Protein AF-V9XMY0-F1 (afdb_monomer_lite)

Structure (mmCIF, N/CA/C/O backbone):
data_AF-V9XMY0-F1
#
_entry.id   AF-V9XMY0-F1
#
loop_
_atom_site.group_PDB
_atom_site.id
_atom_site.type_symbol
_atom_site.label_atom_id
_atom_site.label_alt_id
_atom_site.label_comp_id
_atom_site.label_asym_id
_atom_site.label_entity_id
_atom_site.label_seq_id
_atom_site.pdbx_PDB_ins_code
_atom_site.Cartn_x
_atom_site.Cartn_y
_atom_site.Cartn_z
_atom_site.occupancy
_atom_site.B_iso_or_equiv
_atom_site.auth_seq_id
_atom_site.auth_comp_id
_atom_site.auth_asym_id
_atom_site.auth_atom_id
_atom_site.pdbx_PDB_model_num
ATOM 1 N N . MET A 1 1 ? -8.001 -12.428 5.949 1.00 68.56 1 MET A N 1
ATOM 2 C CA . MET A 1 1 ? -8.770 -11.221 6.331 1.00 68.56 1 MET A CA 1
ATOM 3 C C . MET A 1 1 ? -8.115 -10.634 7.575 1.00 68.56 1 MET A C 1
ATOM 5 O O . MET A 1 1 ? -7.841 -11.401 8.486 1.00 68.56 1 MET A O 1
ATOM 9 N N . THR A 1 2 ? -7.742 -9.350 7.588 1.00 92.38 2 THR A N 1
ATOM 10 C CA . THR A 1 2 ? -7.030 -8.728 8.727 1.00 92.38 2 THR A CA 1
ATOM 11 C C . THR A 1 2 ? -8.014 -8.200 9.776 1.00 92.38 2 THR A C 1
ATOM 13 O O . THR A 1 2 ? -9.132 -7.827 9.424 1.00 92.38 2 THR A O 1
ATOM 16 N N . ALA A 1 3 ? -7.601 -8.121 11.048 1.00 93.62 3 ALA A N 1
ATOM 17 C CA . ALA A 1 3 ? -8.439 -7.611 12.142 1.00 93.62 3 ALA A CA 1
ATOM 18 C C . ALA A 1 3 ? -8.976 -6.196 11.855 1.00 93.62 3 ALA A C 1
ATOM 20 O O . ALA A 1 3 ? -10.166 -5.935 11.998 1.00 93.62 3 ALA A O 1
ATOM 21 N N . SER A 1 4 ? -8.132 -5.294 11.347 1.00 94.06 4 SER A N 1
ATOM 22 C CA . SER A 1 4 ? -8.552 -3.932 10.989 1.00 94.06 4 SER A CA 1
ATOM 23 C C . SER A 1 4 ? -9.559 -3.900 9.833 1.00 94.06 4 SER A C 1
ATOM 25 O O . SER A 1 4 ? -10.475 -3.080 9.860 1.00 94.06 4 SER A O 1
ATOM 27 N N . LYS A 1 5 ? -9.442 -4.819 8.858 1.00 94.00 5 LYS A N 1
ATOM 28 C CA . LYS A 1 5 ? -10.431 -4.966 7.780 1.00 94.00 5 LYS A CA 1
ATOM 29 C C . LYS A 1 5 ? -11.765 -5.485 8.315 1.00 94.00 5 LYS A C 1
ATOM 31 O O . LYS A 1 5 ? -12.794 -4.927 7.966 1.00 94.00 5 LYS A O 1
ATOM 36 N N . PHE A 1 6 ? -11.752 -6.471 9.213 1.00 95.75 6 PHE A N 1
ATOM 37 C CA . PHE A 1 6 ? -12.971 -6.935 9.879 1.00 95.75 6 PHE A CA 1
ATOM 38 C C . PHE A 1 6 ? -13.694 -5.794 10.606 1.00 95.75 6 PHE A C 1
ATOM 40 O O . PHE A 1 6 ? -14.895 -5.621 10.419 1.00 95.75 6 PHE A O 1
ATOM 47 N N . VAL A 1 7 ? -12.964 -4.981 11.379 1.00 96.06 7 VAL A N 1
ATOM 48 C CA . VAL A 1 7 ? -13.546 -3.817 12.068 1.00 96.06 7 VAL A CA 1
ATOM 49 C C . VAL A 1 7 ? -14.125 -2.819 11.063 1.00 96.06 7 VAL A C 1
ATOM 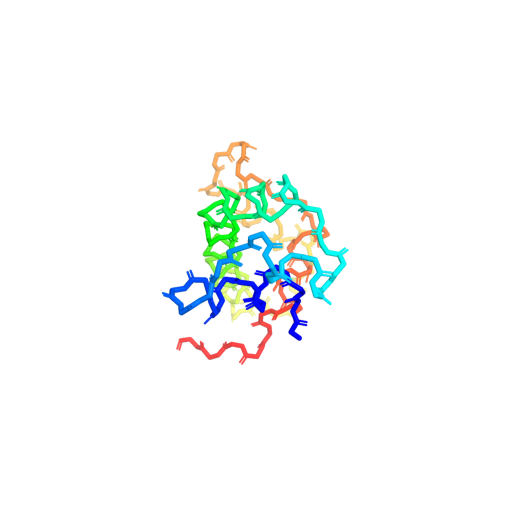51 O O . VAL A 1 7 ? -15.215 -2.308 11.288 1.00 96.06 7 VAL A O 1
ATOM 54 N N . ALA A 1 8 ? -13.432 -2.542 9.954 1.00 95.00 8 ALA A N 1
ATOM 55 C CA . ALA A 1 8 ? -13.927 -1.632 8.921 1.00 95.00 8 ALA A CA 1
ATOM 56 C C . ALA A 1 8 ? -15.225 -2.134 8.272 1.00 95.00 8 ALA A C 1
ATOM 58 O O . ALA A 1 8 ? -16.185 -1.369 8.202 1.00 95.00 8 ALA A O 1
ATOM 59 N N . ASP A 1 9 ? -15.257 -3.414 7.895 1.00 96.12 9 ASP A N 1
ATOM 60 C CA . ASP A 1 9 ? -16.381 -4.064 7.211 1.00 96.12 9 ASP A CA 1
ATOM 61 C C . ASP A 1 9 ? -17.665 -4.111 8.071 1.00 96.12 9 ASP A C 1
ATOM 63 O O . ASP A 1 9 ? -18.743 -4.296 7.524 1.00 96.12 9 ASP A O 1
ATOM 67 N N . HIS A 1 10 ? -17.563 -3.934 9.396 1.00 95.69 10 HIS A N 1
ATOM 68 C CA . HIS A 1 10 ? -18.693 -4.006 10.340 1.00 95.69 10 HIS A CA 1
ATOM 69 C C . HIS A 1 10 ? -18.922 -2.704 11.135 1.00 95.69 10 HIS A C 1
ATOM 71 O O . HIS A 1 10 ? -19.762 -2.662 12.041 1.00 95.69 10 HIS A O 1
ATOM 77 N N . SER A 1 11 ? -18.147 -1.648 10.853 1.00 93.75 11 SER A N 1
ATOM 78 C CA . SER A 1 11 ? -18.163 -0.391 11.627 1.00 93.75 11 SER A CA 1
ATOM 79 C C . SER A 1 11 ? -19.399 0.484 11.399 1.00 93.75 11 SER A C 1
ATOM 81 O O . SER A 1 11 ? -19.626 1.423 12.160 1.00 93.75 11 SER A O 1
ATOM 83 N N . ASP A 1 12 ? -20.184 0.184 10.368 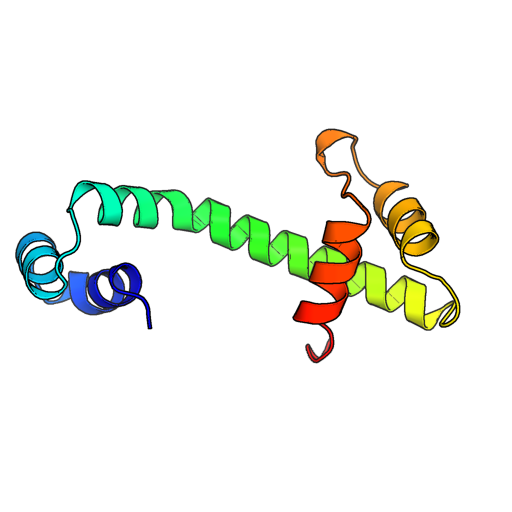1.00 94.75 12 ASP A N 1
ATOM 84 C CA . ASP A 1 12 ? -21.473 0.806 10.056 1.00 94.75 12 ASP A CA 1
ATOM 85 C C . ASP A 1 12 ? -22.609 0.275 10.946 1.00 94.75 12 ASP A C 1
ATOM 87 O O . ASP A 1 12 ? -23.522 1.014 11.309 1.00 94.75 12 ASP A O 1
ATOM 91 N N . THR A 1 13 ? -22.517 -0.996 11.335 1.00 96.69 13 THR A N 1
ATOM 92 C CA . THR A 1 13 ? -23.548 -1.726 12.076 1.00 96.69 13 THR A CA 1
ATOM 93 C C . THR A 1 13 ? -23.239 -1.794 13.574 1.00 96.69 13 THR A C 1
ATOM 95 O O . THR A 1 13 ? -24.151 -1.773 14.403 1.00 96.69 13 THR A O 1
ATOM 98 N N . TYR A 1 14 ? -21.956 -1.857 13.955 1.00 94.88 14 TYR A N 1
ATOM 99 C CA . TYR A 1 14 ? -21.530 -2.026 15.347 1.00 94.88 14 TYR A CA 1
ATOM 100 C C . TYR A 1 14 ? -20.519 -0.969 15.801 1.00 94.88 14 TYR A C 1
ATOM 102 O O . TYR A 1 14 ? -19.718 -0.443 15.032 1.00 94.88 14 TYR A O 1
ATOM 110 N N . GLN A 1 15 ? -20.503 -0.697 17.111 1.00 96.19 15 GLN A N 1
ATOM 111 C CA . GLN A 1 15 ? -19.550 0.242 17.702 1.00 96.19 15 GLN A CA 1
ATOM 112 C C . GLN A 1 15 ? -18.107 -0.261 17.549 1.00 96.19 15 GLN A C 1
ATOM 114 O O . GLN A 1 15 ? -17.754 -1.327 18.056 1.00 96.19 15 GLN A O 1
ATOM 119 N N . VAL A 1 16 ? -17.246 0.569 16.950 1.00 96.06 16 VAL A N 1
ATOM 120 C CA . VAL A 1 16 ? -15.816 0.283 16.721 1.00 96.06 16 VAL A CA 1
ATOM 121 C C . VAL A 1 16 ? -15.096 -0.168 17.992 1.00 96.06 16 VAL A C 1
ATOM 123 O O . VAL A 1 16 ? -14.289 -1.086 17.935 1.00 96.06 16 VAL A O 1
ATOM 126 N N . LYS A 1 17 ? -15.406 0.426 19.153 1.00 96.44 17 LYS A N 1
ATOM 127 C CA . LYS A 1 17 ? -14.804 0.029 20.437 1.00 96.44 17 LYS A CA 1
ATOM 128 C C . LYS A 1 17 ? -15.041 -1.455 20.741 1.00 96.44 17 LYS A C 1
ATOM 130 O O . LYS A 1 17 ? -14.088 -2.160 21.042 1.00 96.44 17 LYS A O 1
ATOM 135 N N . ARG A 1 18 ? -16.288 -1.915 20.604 1.00 96.81 18 ARG A N 1
ATOM 136 C CA . ARG A 1 18 ? -16.665 -3.310 20.855 1.00 96.81 18 ARG A CA 1
ATOM 137 C C . ARG A 1 18 ? -16.028 -4.248 19.833 1.00 96.81 18 ARG A C 1
ATOM 139 O O . ARG A 1 18 ? -15.552 -5.311 20.202 1.00 96.81 18 ARG A O 1
ATOM 146 N N . LEU A 1 19 ? -15.995 -3.849 18.560 1.00 96.56 19 LEU A N 1
ATOM 147 C CA . LEU A 1 19 ? -15.336 -4.635 17.515 1.00 96.56 19 LEU A CA 1
ATOM 148 C C . LEU A 1 19 ? -13.836 -4.792 17.797 1.00 96.56 19 LEU A C 1
ATOM 150 O O . LEU A 1 19 ? -13.340 -5.910 17.770 1.00 96.56 19 LEU A O 1
ATOM 154 N N . CYS A 1 20 ? -13.142 -3.698 18.124 1.00 96.62 20 CYS A N 1
ATOM 155 C CA . CYS A 1 20 ? -11.735 -3.694 18.528 1.00 96.62 20 CYS A CA 1
ATOM 156 C C . CYS A 1 20 ? -11.464 -4.627 19.717 1.00 96.62 20 CYS A C 1
ATOM 158 O O . CYS A 1 20 ? -10.509 -5.392 19.668 1.00 96.62 20 CYS A O 1
ATOM 160 N N . GLU A 1 21 ? -12.313 -4.603 20.748 1.00 96.50 21 GLU A N 1
ATOM 161 C CA . GLU A 1 21 ? -12.199 -5.501 21.907 1.00 96.50 21 GLU A CA 1
ATOM 162 C C . GLU A 1 21 ? -12.354 -6.979 21.510 1.00 96.50 21 GLU A C 1
ATOM 164 O O . GLU A 1 21 ? -11.586 -7.813 21.978 1.00 96.50 21 GLU A O 1
ATOM 169 N N . ILE A 1 22 ? -13.291 -7.303 20.611 1.00 96.38 22 ILE A N 1
ATOM 170 C CA . ILE A 1 22 ? -13.533 -8.680 20.143 1.00 96.38 22 ILE A CA 1
ATOM 171 C C . ILE A 1 22 ? -12.344 -9.238 19.355 1.00 96.38 22 ILE A C 1
ATOM 173 O O . ILE A 1 22 ? -12.036 -10.419 19.475 1.00 96.38 22 ILE A O 1
ATOM 177 N N . VAL A 1 23 ? -11.695 -8.413 18.529 1.00 95.81 23 VAL A N 1
ATOM 178 C CA . VAL A 1 23 ? -10.553 -8.847 17.702 1.00 95.81 23 VAL A CA 1
ATOM 179 C C . VAL A 1 23 ? -9.193 -8.553 18.336 1.00 95.81 23 VAL A C 1
ATOM 181 O O . VAL A 1 23 ? -8.183 -8.610 17.638 1.00 95.81 23 VAL A O 1
ATOM 184 N N . GLU A 1 24 ? -9.172 -8.193 19.623 1.00 96.19 24 GLU A N 1
ATOM 185 C CA . GLU A 1 24 ? -7.961 -7.839 20.379 1.00 96.19 24 GLU A CA 1
ATOM 186 C C . GLU A 1 24 ? -7.102 -6.764 19.681 1.00 96.19 24 GLU A C 1
ATOM 188 O O . GLU A 1 24 ? -5.872 -6.767 19.725 1.00 96.19 24 GLU A O 1
ATOM 193 N N . LEU A 1 25 ? -7.763 -5.812 19.016 1.00 95.75 25 LEU A N 1
ATOM 194 C CA . LEU A 1 25 ? -7.128 -4.707 18.310 1.00 95.75 25 LEU A CA 1
ATOM 195 C C . LEU A 1 25 ? -7.208 -3.433 19.145 1.00 95.75 25 LEU A C 1
ATOM 197 O O . LEU A 1 25 ? -8.277 -2.988 19.562 1.00 95.75 25 LEU A O 1
ATOM 201 N N . GLU A 1 26 ? -6.073 -2.774 19.317 1.00 96.31 26 GLU A N 1
ATOM 202 C CA . GLU A 1 26 ? -6.014 -1.491 20.000 1.00 96.31 26 GLU A CA 1
ATOM 203 C C . GLU A 1 26 ? -6.676 -0.389 19.138 1.00 96.31 26 GLU A C 1
ATOM 205 O O . GLU A 1 26 ? -6.525 -0.332 17.913 1.00 96.31 26 GLU A O 1
ATOM 210 N N . ARG A 1 27 ? -7.487 0.479 19.762 1.00 95.75 27 ARG A N 1
ATOM 211 C CA . ARG A 1 27 ? -8.328 1.445 19.024 1.00 95.75 27 ARG A CA 1
ATOM 212 C C . ARG A 1 27 ? -7.498 2.439 18.217 1.00 95.75 27 ARG A C 1
ATOM 214 O O . ARG A 1 27 ? -7.910 2.796 17.112 1.00 95.75 27 ARG A O 1
ATOM 221 N N . SER A 1 28 ? -6.358 2.891 18.745 1.00 96.06 28 SER A N 1
ATOM 222 C CA . SER A 1 28 ? -5.485 3.807 18.007 1.00 96.06 28 SER A CA 1
ATOM 223 C C . SER A 1 28 ? -4.908 3.129 16.764 1.00 96.06 28 SER A C 1
ATOM 225 O O . SER A 1 28 ? -4.896 3.734 15.694 1.00 96.06 28 SER A O 1
ATOM 227 N N . SER A 1 29 ? -4.583 1.837 16.854 1.00 95.31 29 SER A N 1
ATOM 228 C CA . SER A 1 29 ? -4.129 1.025 15.723 1.00 95.31 29 SER A CA 1
ATOM 229 C C . SER A 1 29 ? -5.182 0.923 14.613 1.00 95.31 29 SER A C 1
ATOM 231 O O . SER A 1 29 ? -4.836 1.038 13.437 1.00 95.31 29 SER A O 1
ATOM 233 N N . TYR A 1 30 ? -6.473 0.781 14.948 1.00 95.81 30 TYR A N 1
ATOM 234 C CA . TYR A 1 30 ? -7.547 0.819 13.943 1.00 95.81 30 TYR A CA 1
ATOM 235 C C . TYR A 1 30 ? -7.600 2.162 13.213 1.00 95.81 30 TYR A C 1
ATOM 237 O O . TYR A 1 30 ? -7.636 2.189 11.984 1.00 95.81 30 TYR A O 1
ATOM 245 N N . TYR A 1 31 ? -7.590 3.279 13.942 1.00 96.00 31 TYR A N 1
ATOM 246 C CA . TYR A 1 31 ? -7.680 4.595 13.310 1.00 96.00 31 TYR A CA 1
ATOM 247 C C . TYR A 1 31 ? -6.407 4.974 12.548 1.00 96.00 31 TYR A C 1
ATOM 249 O O . TYR A 1 31 ? -6.519 5.581 11.488 1.00 96.00 31 TYR A O 1
ATOM 257 N N . ALA A 1 32 ? -5.224 4.566 13.015 1.00 96.19 32 ALA A N 1
ATOM 258 C CA . ALA A 1 32 ? -3.966 4.716 12.283 1.00 96.19 32 ALA A CA 1
ATOM 259 C C . ALA A 1 32 ? -3.953 3.871 11.003 1.00 96.19 32 ALA A C 1
ATOM 261 O O . ALA A 1 32 ? -3.510 4.320 9.945 1.00 96.19 32 ALA A O 1
ATOM 262 N N . TRP A 1 33 ? -4.490 2.649 11.067 1.00 95.69 33 TRP A N 1
ATOM 263 C CA . TRP A 1 33 ? -4.721 1.854 9.873 1.00 95.69 33 TRP A CA 1
ATOM 264 C C . TRP A 1 33 ? -5.697 2.586 8.947 1.00 95.69 33 TRP A C 1
ATOM 266 O O . TRP A 1 33 ? -5.345 2.822 7.797 1.00 95.69 33 TRP A O 1
ATOM 276 N N . LYS A 1 34 ? -6.863 3.022 9.431 1.00 94.88 34 LYS A N 1
ATOM 277 C CA . LYS A 1 34 ? -7.895 3.686 8.621 1.00 94.88 34 LYS A CA 1
ATOM 278 C C . LYS A 1 34 ? -7.397 4.979 7.969 1.00 94.88 34 LYS A C 1
ATOM 280 O O . LYS A 1 34 ? -7.683 5.208 6.802 1.00 94.88 34 LYS A O 1
ATOM 285 N N . SER A 1 35 ? -6.624 5.803 8.675 1.00 96.12 35 SER A N 1
ATOM 286 C CA . SER A 1 35 ? -6.065 7.045 8.123 1.00 96.12 35 SER A CA 1
ATOM 287 C C . SER A 1 35 ? -4.996 6.797 7.055 1.00 96.12 35 SER A C 1
ATOM 289 O O . SER A 1 35 ? -4.817 7.623 6.163 1.00 96.12 35 SER A O 1
ATOM 291 N N . ALA A 1 36 ? -4.315 5.649 7.102 1.00 94.62 36 ALA A N 1
ATOM 292 C CA . ALA A 1 36 ? -3.322 5.247 6.113 1.00 94.62 36 ALA A CA 1
ATOM 293 C C . ALA A 1 36 ? -3.914 4.544 4.872 1.00 94.62 36 ALA A C 1
ATOM 295 O O . ALA A 1 36 ? -3.164 4.267 3.935 1.00 94.62 36 ALA A O 1
ATOM 296 N N . GLU A 1 37 ? -5.225 4.265 4.827 1.00 92.31 37 GLU A N 1
ATOM 297 C CA . GLU A 1 37 ? -5.914 3.718 3.641 1.00 92.31 37 GLU A CA 1
ATOM 298 C C . GLU A 1 37 ? -5.613 4.482 2.341 1.00 92.31 37 GLU A C 1
ATOM 300 O O . GLU A 1 37 ? -5.136 3.843 1.400 1.00 92.31 37 GLU A O 1
ATOM 305 N N . PRO A 1 38 ? -5.786 5.819 2.253 1.00 93.75 38 PRO A N 1
ATOM 306 C CA . PRO A 1 38 ? -5.508 6.548 1.013 1.00 93.75 38 PRO A CA 1
ATOM 307 C C . PRO A 1 38 ? -4.053 6.392 0.556 1.00 93.75 38 PRO A C 1
ATOM 309 O O . PRO A 1 38 ? -3.787 6.196 -0.628 1.00 93.75 38 PRO A O 1
ATOM 312 N N . ALA A 1 39 ? -3.099 6.396 1.490 1.00 93.75 39 ALA A N 1
ATOM 313 C CA . ALA A 1 39 ? -1.690 6.189 1.168 1.00 93.75 39 ALA A CA 1
ATOM 314 C C . ALA A 1 39 ? -1.411 4.759 0.669 1.00 93.75 39 ALA A C 1
ATOM 316 O O . ALA A 1 39 ? -0.582 4.567 -0.221 1.00 93.75 39 ALA A O 1
ATOM 317 N N . ARG A 1 40 ? -2.093 3.742 1.213 1.00 92.25 40 ARG A N 1
ATOM 318 C CA . ARG A 1 40 ? -1.994 2.356 0.722 1.00 92.25 40 ARG A CA 1
ATOM 319 C C . ARG A 1 40 ? -2.604 2.198 -0.669 1.00 92.25 40 ARG A C 1
ATOM 321 O O . ARG A 1 40 ? -1.991 1.539 -1.510 1.00 92.25 40 ARG A O 1
ATOM 328 N N . ALA A 1 41 ? -3.751 2.824 -0.924 1.00 91.94 41 ALA A N 1
ATOM 329 C CA . ALA A 1 41 ? -4.380 2.835 -2.241 1.00 91.94 41 ALA A CA 1
ATOM 330 C C . ALA A 1 41 ? -3.460 3.487 -3.285 1.00 91.94 41 ALA A C 1
ATOM 332 O O . ALA A 1 41 ? -3.154 2.865 -4.298 1.00 91.94 41 ALA A O 1
ATOM 333 N N . ALA A 1 42 ? -2.904 4.666 -2.985 1.00 91.25 42 ALA A N 1
ATOM 334 C CA . ALA A 1 42 ? -1.962 5.356 -3.869 1.00 91.25 42 ALA A CA 1
ATOM 335 C C . ALA A 1 42 ? -0.702 4.522 -4.168 1.00 91.25 42 ALA A C 1
ATOM 337 O O . ALA A 1 42 ? -0.246 4.464 -5.307 1.00 91.25 42 ALA A O 1
ATOM 338 N N . ARG A 1 43 ? -0.149 3.825 -3.165 1.00 90.12 43 ARG A N 1
ATOM 339 C CA . ARG A 1 43 ? 0.991 2.911 -3.369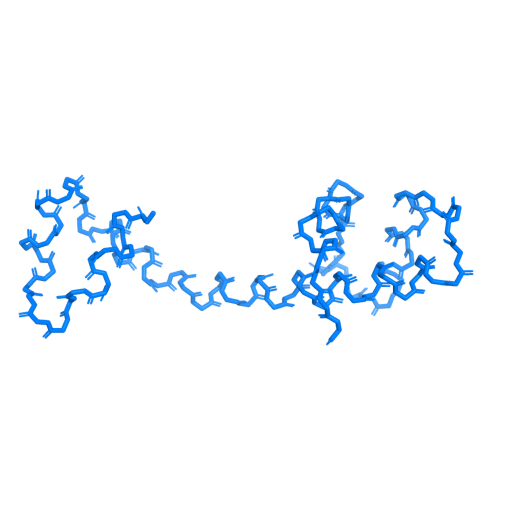 1.00 90.12 43 ARG A CA 1
ATOM 340 C C . ARG A 1 43 ? 0.634 1.729 -4.267 1.00 90.12 43 ARG A C 1
ATOM 342 O O . ARG A 1 43 ? 1.458 1.338 -5.085 1.00 90.12 43 ARG A O 1
ATOM 349 N N . THR A 1 44 ? -0.567 1.179 -4.112 1.00 90.88 44 THR A N 1
ATOM 350 C CA . THR A 1 44 ? -1.057 0.060 -4.933 1.00 90.88 44 THR A CA 1
ATOM 351 C C . THR A 1 44 ? -1.232 0.489 -6.388 1.00 90.88 44 THR A C 1
ATOM 353 O O . THR A 1 44 ? -0.825 -0.235 -7.292 1.00 90.88 44 THR A O 1
ATOM 356 N N . GLU A 1 45 ? -1.770 1.688 -6.610 1.00 91.56 45 GLU A N 1
ATOM 357 C CA . GLU A 1 45 ? -1.915 2.284 -7.939 1.00 91.56 45 GLU A CA 1
ATOM 358 C C . GLU A 1 45 ? -0.548 2.542 -8.590 1.00 91.56 45 GLU A C 1
ATOM 360 O O . GLU A 1 45 ? -0.301 2.134 -9.723 1.00 91.56 45 GLU A O 1
ATOM 365 N N . ALA A 1 46 ? 0.392 3.135 -7.847 1.00 90.81 46 ALA A N 1
ATOM 366 C CA . ALA A 1 46 ? 1.753 3.360 -8.329 1.00 90.81 46 ALA A CA 1
ATOM 367 C C . ALA A 1 46 ? 2.482 2.046 -8.663 1.00 90.81 46 ALA A C 1
ATOM 369 O O . ALA A 1 46 ? 3.225 1.975 -9.641 1.00 90.81 46 ALA A O 1
ATOM 370 N N . ASP A 1 47 ? 2.282 0.993 -7.869 1.00 91.62 47 ASP A N 1
ATOM 371 C CA . ASP A 1 47 ? 2.846 -0.328 -8.155 1.00 91.62 47 ASP A CA 1
ATOM 372 C C . ASP A 1 47 ? 2.212 -0.962 -9.404 1.00 91.62 47 ASP A C 1
ATOM 374 O O . ASP A 1 47 ? 2.936 -1.563 -10.198 1.00 91.62 47 ASP A O 1
ATOM 378 N N . ALA A 1 48 ? 0.908 -0.769 -9.637 1.00 90.94 48 ALA A N 1
ATOM 379 C CA . ALA A 1 48 ? 0.247 -1.210 -10.866 1.00 90.94 48 ALA A CA 1
ATOM 380 C C . ALA A 1 48 ? 0.824 -0.501 -12.104 1.00 90.94 48 ALA A C 1
ATOM 382 O O . ALA A 1 48 ? 1.2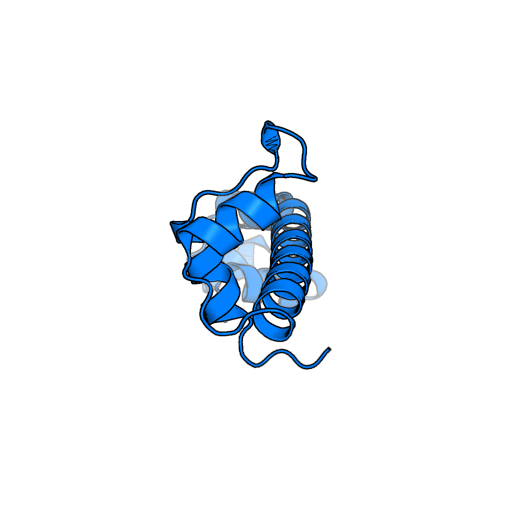44 -1.167 -13.047 1.00 90.94 48 ALA A O 1
ATOM 383 N N . GLN A 1 49 ? 0.975 0.827 -12.058 1.00 90.69 49 GLN A N 1
ATOM 384 C CA . GLN A 1 49 ? 1.589 1.595 -13.150 1.00 90.69 49 GLN A CA 1
ATOM 385 C C . GLN A 1 49 ? 3.037 1.161 -13.427 1.00 90.69 49 GLN A C 1
ATOM 387 O O . GLN A 1 49 ? 3.473 1.086 -14.578 1.00 90.69 49 GLN A O 1
ATOM 392 N N . ARG A 1 50 ? 3.808 0.850 -12.377 1.00 90.88 50 ARG A N 1
ATOM 393 C CA . ARG A 1 50 ? 5.165 0.301 -12.527 1.00 90.88 50 ARG A CA 1
ATOM 394 C C . ARG A 1 50 ? 5.140 -1.071 -13.186 1.00 90.88 50 ARG A C 1
ATOM 396 O O . ARG A 1 50 ? 5.970 -1.323 -14.054 1.00 90.88 50 ARG A O 1
ATOM 403 N N . ALA A 1 51 ? 4.210 -1.941 -12.799 1.00 91.31 51 ALA A N 1
ATOM 404 C CA . ALA A 1 51 ? 4.060 -3.253 -13.415 1.00 91.31 51 ALA A CA 1
ATOM 405 C C . ALA A 1 51 ? 3.752 -3.142 -14.916 1.00 91.31 51 ALA A C 1
ATOM 407 O O . ALA A 1 51 ? 4.346 -3.871 -15.708 1.00 91.31 51 ALA A O 1
ATOM 408 N N . ASP A 1 52 ? 2.905 -2.196 -15.326 1.00 90.25 52 ASP A N 1
ATOM 409 C CA . ASP A 1 52 ? 2.596 -1.948 -16.742 1.00 90.25 52 ASP A CA 1
ATOM 410 C C . ASP A 1 52 ? 3.839 -1.552 -17.541 1.00 90.25 52 ASP A C 1
ATOM 412 O O . ASP A 1 52 ? 4.110 -2.123 -18.599 1.00 90.25 52 ASP A O 1
ATOM 416 N N . ARG A 1 53 ? 4.659 -0.644 -16.999 1.00 89.06 53 ARG A N 1
ATOM 417 C CA . ARG A 1 53 ? 5.930 -0.246 -17.625 1.00 89.06 53 ARG A CA 1
ATOM 418 C C . ARG A 1 53 ? 6.920 -1.404 -17.702 1.00 89.06 53 ARG A C 1
ATOM 420 O O . ARG A 1 53 ? 7.508 -1.629 -18.753 1.00 89.06 53 ARG A O 1
ATOM 427 N N . ILE A 1 54 ? 7.073 -2.172 -16.620 1.00 88.81 54 ILE A N 1
ATOM 428 C CA . ILE A 1 54 ? 7.945 -3.358 -16.595 1.00 88.81 54 ILE A CA 1
ATOM 429 C C . ILE A 1 54 ? 7.525 -4.352 -17.686 1.00 88.81 54 ILE A C 1
ATOM 431 O O . ILE A 1 54 ? 8.383 -4.909 -18.369 1.00 88.81 54 ILE A O 1
ATOM 435 N N . ARG A 1 55 ? 6.216 -4.546 -17.895 1.00 87.25 55 ARG A N 1
ATOM 436 C CA . ARG A 1 55 ? 5.694 -5.406 -18.965 1.00 87.25 55 ARG A CA 1
ATOM 437 C C . ARG A 1 55 ? 5.999 -4.868 -20.357 1.00 87.25 55 ARG A C 1
ATOM 439 O O . ARG A 1 55 ? 6.388 -5.658 -21.210 1.00 87.25 55 ARG A O 1
ATOM 446 N N . ALA A 1 56 ? 5.864 -3.562 -20.583 1.00 87.81 56 ALA A N 1
ATOM 447 C CA . ALA A 1 56 ? 6.218 -2.945 -21.862 1.00 87.81 56 ALA A CA 1
ATOM 448 C C . ALA A 1 56 ? 7.706 -3.151 -22.202 1.00 87.81 56 ALA A C 1
ATOM 450 O O . ALA A 1 56 ? 8.024 -3.581 -23.309 1.00 87.81 56 ALA A O 1
ATOM 451 N N . ILE A 1 57 ? 8.595 -2.952 -21.222 1.00 85.81 57 ILE A N 1
ATOM 452 C CA . ILE A 1 57 ? 10.042 -3.183 -21.368 1.00 85.81 57 ILE A CA 1
ATOM 453 C C . ILE A 1 57 ? 10.318 -4.657 -21.698 1.00 85.81 57 ILE A C 1
ATOM 455 O O . ILE A 1 57 ? 11.015 -4.966 -22.661 1.00 85.81 57 ILE A O 1
ATOM 459 N N . HIS A 1 58 ? 9.715 -5.584 -20.948 1.00 83.75 58 HIS A N 1
ATOM 460 C CA . HIS A 1 58 ? 9.852 -7.024 -21.197 1.00 83.75 58 HIS A CA 1
ATOM 461 C C . HIS A 1 58 ? 9.295 -7.476 -22.553 1.00 83.75 58 HIS A C 1
ATOM 463 O O . HIS A 1 58 ? 9.804 -8.438 -23.126 1.00 83.75 58 HIS A O 1
ATOM 469 N N . ALA A 1 59 ? 8.238 -6.834 -23.055 1.00 84.12 59 ALA A N 1
ATOM 470 C CA . ALA A 1 59 ? 7.672 -7.147 -24.364 1.00 84.12 59 ALA A CA 1
ATOM 471 C C . ALA A 1 59 ? 8.614 -6.732 -25.505 1.00 84.12 59 ALA A C 1
ATOM 473 O O . ALA A 1 59 ? 8.640 -7.391 -26.543 1.00 84.12 59 ALA A O 1
ATOM 474 N N . GLN A 1 60 ? 9.388 -5.663 -25.305 1.00 82.81 60 GLN A N 1
ATOM 475 C CA . GLN A 1 60 ? 10.386 -5.196 -26.262 1.00 82.81 60 GLN A CA 1
ATOM 476 C C . GLN A 1 60 ? 11.691 -6.001 -26.181 1.00 82.81 60 GLN A C 1
ATOM 478 O O . GLN A 1 60 ? 12.292 -6.292 -27.215 1.00 82.81 60 GLN A O 1
ATOM 483 N N . ASP A 1 61 ? 12.112 -6.385 -24.974 1.00 81.12 61 ASP A N 1
ATOM 484 C CA . ASP A 1 61 ? 13.301 -7.200 -24.733 1.00 81.12 61 ASP A CA 1
ATOM 485 C C . ASP A 1 61 ? 13.102 -8.140 -23.533 1.00 81.12 61 ASP A C 1
ATOM 487 O O . ASP A 1 61 ? 13.242 -7.759 -22.368 1.00 81.12 61 ASP A O 1
ATOM 491 N N . ASN A 1 62 ? 12.830 -9.414 -23.823 1.00 77.44 62 ASN A N 1
ATOM 492 C CA . ASN A 1 62 ? 12.615 -10.438 -22.799 1.00 77.44 62 ASN A CA 1
ATOM 493 C C . ASN A 1 62 ? 13.910 -10.928 -22.121 1.00 77.44 62 ASN A C 1
ATOM 495 O O . ASN A 1 62 ? 13.839 -11.734 -21.191 1.00 77.44 62 ASN A O 1
ATOM 499 N N . THR A 1 63 ? 15.080 -10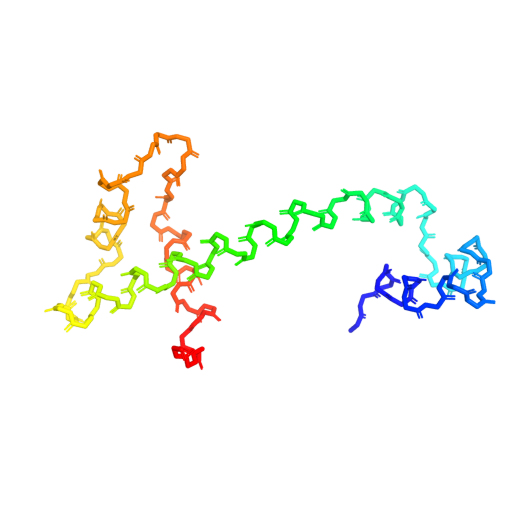.468 -22.577 1.00 81.31 63 THR A N 1
ATOM 500 C CA . THR A 1 63 ? 16.388 -10.806 -21.997 1.00 81.31 63 THR A CA 1
ATOM 501 C C . THR A 1 63 ? 16.881 -9.757 -21.004 1.00 81.31 63 THR A C 1
ATOM 503 O O . THR A 1 63 ? 17.858 -9.985 -20.283 1.00 81.31 63 THR A O 1
ATOM 506 N N . SER A 1 64 ? 16.189 -8.618 -20.924 1.00 77.62 64 SER A N 1
ATOM 507 C CA . SER A 1 64 ? 16.520 -7.538 -20.007 1.00 77.62 64 SER A CA 1
ATOM 508 C C . SER A 1 64 ? 16.369 -7.978 -18.549 1.00 77.62 64 SER A C 1
ATOM 510 O O . SER A 1 64 ? 15.284 -8.261 -18.055 1.00 77.62 64 SER A O 1
ATOM 512 N N . GLY A 1 65 ? 17.489 -8.016 -17.827 1.00 79.88 65 GLY A N 1
ATOM 513 C CA . GLY A 1 65 ? 17.501 -8.293 -16.393 1.00 79.88 65 GLY A CA 1
ATOM 514 C C . GLY A 1 65 ? 17.053 -7.098 -15.544 1.00 79.88 65 GLY A C 1
ATOM 515 O O . GLY A 1 65 ? 17.030 -5.949 -15.991 1.00 79.88 65 GLY A O 1
ATOM 516 N N . ALA A 1 66 ? 16.798 -7.359 -14.258 1.00 81.50 66 ALA A N 1
ATOM 517 C CA . ALA A 1 66 ? 16.348 -6.364 -13.278 1.00 81.50 66 ALA A CA 1
ATOM 518 C C . ALA A 1 66 ? 17.116 -5.021 -13.273 1.00 81.50 66 ALA A C 1
ATOM 520 O O . ALA A 1 66 ? 16.460 -3.986 -13.133 1.00 81.50 66 ALA A O 1
ATOM 521 N N . PRO A 1 67 ? 18.457 -4.966 -13.443 1.00 85.00 67 PRO A N 1
ATOM 522 C CA . PRO A 1 67 ? 19.174 -3.690 -13.491 1.00 85.00 67 PRO A CA 1
ATOM 523 C C . PRO A 1 67 ? 18.754 -2.799 -14.665 1.00 85.00 67 PRO A C 1
ATOM 525 O O . PRO A 1 67 ? 18.587 -1.595 -14.482 1.00 85.00 67 PRO A O 1
ATOM 528 N N . ARG A 1 68 ? 18.542 -3.387 -15.849 1.00 84.19 68 ARG A N 1
ATOM 529 C CA . ARG A 1 68 ? 18.185 -2.651 -17.068 1.00 84.19 68 ARG A CA 1
ATOM 530 C C . ARG A 1 68 ? 16.752 -2.137 -17.003 1.00 84.19 68 ARG A C 1
ATOM 532 O O . ARG A 1 68 ? 16.531 -0.949 -17.196 1.00 84.19 68 ARG A O 1
ATOM 539 N N . ILE A 1 69 ? 15.828 -2.994 -16.566 1.00 84.62 69 ILE A N 1
ATOM 540 C CA . ILE A 1 69 ? 14.429 -2.624 -16.303 1.00 84.62 69 ILE A CA 1
ATOM 541 C C . ILE A 1 69 ? 14.346 -1.467 -15.304 1.00 84.62 69 ILE A C 1
ATOM 543 O O . ILE A 1 69 ? 13.556 -0.548 -15.473 1.00 84.62 69 ILE A O 1
ATOM 547 N N . THR A 1 70 ? 15.165 -1.493 -14.250 1.00 86.31 70 THR A N 1
ATOM 548 C CA . THR A 1 70 ? 15.164 -0.435 -13.228 1.00 86.31 70 THR A CA 1
ATOM 549 C C . THR A 1 70 ? 15.706 0.883 -13.768 1.00 86.31 70 THR A C 1
ATOM 551 O O . THR A 1 70 ? 15.187 1.935 -13.408 1.00 86.31 70 THR A O 1
ATOM 554 N N . ALA A 1 71 ? 16.748 0.841 -14.603 1.00 86.94 71 ALA A N 1
ATOM 555 C CA . ALA A 1 71 ? 17.289 2.037 -15.239 1.00 86.94 71 ALA A CA 1
ATOM 556 C C . ALA A 1 71 ? 16.234 2.697 -16.136 1.00 86.94 71 ALA A C 1
ATOM 558 O O . ALA A 1 71 ? 15.974 3.884 -15.987 1.00 86.94 71 ALA A O 1
ATOM 559 N N . GLU A 1 72 ? 15.565 1.907 -16.972 1.00 84.88 72 GLU A N 1
ATOM 560 C CA . GLU A 1 72 ? 14.529 2.381 -17.891 1.00 84.88 72 GLU A CA 1
ATOM 561 C C . GLU A 1 72 ? 13.267 2.862 -17.157 1.00 84.88 72 GLU A C 1
ATOM 563 O O . GLU A 1 72 ? 12.725 3.919 -17.467 1.00 84.88 72 GLU A O 1
ATOM 568 N N . LEU A 1 73 ? 12.856 2.171 -16.087 1.00 85.88 73 LEU A N 1
ATOM 569 C CA . LEU A 1 73 ? 11.757 2.611 -15.223 1.00 85.88 73 LEU A CA 1
ATOM 570 C C . LEU A 1 73 ? 12.052 3.953 -14.526 1.00 85.88 73 LEU A C 1
ATOM 572 O O . LEU A 1 73 ? 11.126 4.722 -14.265 1.00 85.88 73 LEU A O 1
ATOM 576 N N . ASN A 1 74 ? 13.325 4.216 -14.214 1.00 88.94 74 ASN A N 1
ATOM 577 C CA . ASN A 1 74 ? 13.776 5.415 -13.511 1.00 88.94 74 ASN A CA 1
ATOM 578 C C . ASN A 1 74 ? 14.151 6.586 -14.438 1.00 88.94 74 ASN A C 1
ATOM 580 O O . ASN A 1 74 ? 14.381 7.686 -13.931 1.00 88.94 74 ASN A O 1
ATOM 584 N N . ASP A 1 75 ? 14.253 6.360 -15.750 1.00 87.69 75 ASP A N 1
ATOM 585 C CA . ASP A 1 75 ? 14.717 7.361 -16.720 1.00 87.69 75 ASP A CA 1
ATOM 586 C C . ASP A 1 75 ? 13.696 8.493 -16.902 1.00 87.69 75 ASP A C 1
ATOM 588 O O . ASP A 1 75 ? 14.044 9.669 -16.964 1.00 87.69 75 ASP A O 1
ATOM 592 N N . SER A 1 76 ? 12.406 8.147 -16.888 1.00 77.75 76 SER A N 1
ATOM 593 C CA . SER A 1 76 ? 11.302 9.086 -17.133 1.00 77.75 76 SER A CA 1
ATOM 594 C C . SER A 1 76 ? 10.593 9.580 -15.863 1.00 77.75 76 SER A C 1
ATOM 596 O O . SER A 1 76 ? 9.467 10.067 -15.951 1.00 77.75 76 SER A O 1
ATOM 598 N N . VAL A 1 77 ? 11.194 9.423 -14.677 1.00 84.00 77 VAL A N 1
ATOM 599 C CA . VAL A 1 77 ? 10.569 9.796 -13.389 1.00 84.00 77 VAL A CA 1
ATOM 600 C C . VAL A 1 77 ? 11.458 10.702 -12.540 1.00 84.00 77 VAL A C 1
ATOM 602 O O . VAL A 1 77 ? 12.691 10.653 -12.602 1.00 84.00 77 VAL A O 1
ATOM 605 N N . ALA A 1 78 ? 10.811 11.527 -11.715 1.00 83.75 78 ALA A N 1
ATOM 606 C CA . ALA A 1 78 ? 11.479 12.406 -10.764 1.00 83.75 78 ALA A CA 1
ATOM 607 C C . ALA A 1 78 ? 12.290 11.608 -9.725 1.00 83.75 78 ALA A C 1
ATOM 609 O O . ALA A 1 78 ? 12.055 10.421 -9.489 1.00 83.75 78 ALA A O 1
ATOM 610 N N . ALA A 1 79 ? 13.293 12.248 -9.116 1.00 79.31 79 ALA A N 1
ATOM 611 C CA . ALA A 1 79 ? 14.254 11.573 -8.240 1.00 79.31 79 ALA A CA 1
ATOM 612 C C . ALA A 1 79 ? 13.612 10.910 -7.006 1.00 79.31 79 ALA A C 1
ATOM 614 O O . ALA A 1 79 ? 14.095 9.875 -6.552 1.00 79.31 79 ALA A O 1
ATOM 615 N N . ASP A 1 80 ? 12.530 11.487 -6.494 1.00 81.38 80 ASP A N 1
ATOM 616 C CA . ASP A 1 80 ? 11.730 11.011 -5.364 1.00 81.38 80 ASP A CA 1
ATOM 617 C C . ASP A 1 80 ? 10.828 9.813 -5.707 1.00 81.38 80 ASP A C 1
ATOM 619 O O . ASP A 1 80 ? 10.422 9.066 -4.816 1.00 81.38 80 ASP A O 1
ATOM 623 N N . GLU A 1 81 ? 10.575 9.568 -6.992 1.00 80.88 81 GLU A N 1
ATOM 624 C CA 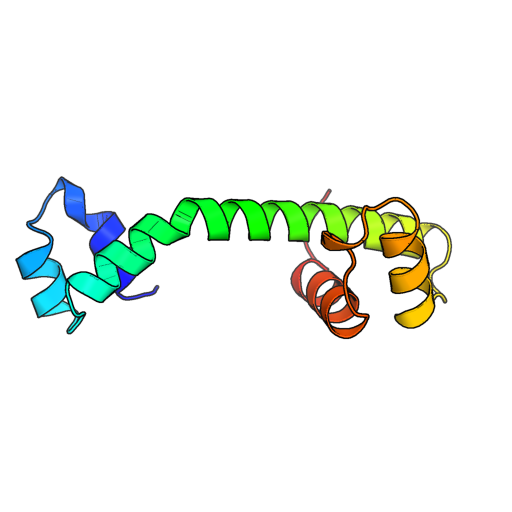. GLU A 1 81 ? 9.748 8.458 -7.476 1.00 80.88 81 GLU A CA 1
ATOM 625 C C . GLU A 1 81 ? 10.562 7.237 -7.927 1.00 80.88 81 GLU A C 1
ATOM 627 O O . GLU A 1 81 ? 9.994 6.165 -8.194 1.00 80.88 81 GLU A O 1
ATOM 632 N N . LYS A 1 82 ? 11.893 7.382 -7.981 1.00 87.81 82 LYS A N 1
ATOM 633 C CA . LYS A 1 82 ? 12.815 6.327 -8.408 1.00 87.81 82 LYS A CA 1
ATOM 634 C C . LYS A 1 82 ? 12.739 5.116 -7.491 1.00 87.81 82 LYS A C 1
ATOM 636 O O . LYS A 1 82 ? 12.700 5.217 -6.265 1.00 87.81 82 LYS A O 1
ATOM 641 N N . VAL A 1 83 ? 12.792 3.935 -8.096 1.00 89.44 83 VAL A N 1
ATOM 642 C CA . VAL A 1 83 ? 12.768 2.663 -7.374 1.00 89.44 83 VAL A CA 1
ATOM 643 C C . VAL A 1 83 ? 14.093 1.924 -7.476 1.00 89.44 83 VAL A C 1
ATOM 645 O O . VAL A 1 83 ? 14.813 1.992 -8.469 1.00 89.44 83 VAL A O 1
ATOM 648 N N . ASN A 1 84 ? 14.412 1.174 -6.425 1.00 91.25 84 ASN A N 1
ATOM 649 C CA . ASN A 1 84 ? 15.521 0.227 -6.432 1.00 91.25 84 ASN A CA 1
ATOM 650 C C . ASN A 1 84 ? 15.131 -1.042 -7.221 1.00 91.25 84 ASN A C 1
ATOM 652 O O . ASN A 1 84 ? 13.964 -1.441 -7.224 1.00 91.25 84 ASN A O 1
ATOM 656 N N . HIS A 1 85 ? 16.113 -1.731 -7.806 1.00 86.00 85 HIS A N 1
ATOM 657 C CA . HIS A 1 85 ? 15.929 -3.008 -8.499 1.00 86.00 85 HIS A CA 1
ATOM 658 C C . HIS A 1 85 ? 15.195 -4.070 -7.673 1.00 86.00 85 HIS A C 1
ATOM 660 O O . HIS A 1 85 ? 14.392 -4.813 -8.226 1.00 86.00 85 HIS A O 1
ATOM 666 N N . LYS A 1 86 ? 15.371 -4.112 -6.345 1.00 90.50 86 LYS A N 1
ATOM 667 C CA . LYS A 1 86 ? 14.594 -5.020 -5.478 1.00 90.50 86 LYS A CA 1
ATOM 668 C C . LYS A 1 86 ? 13.092 -4.766 -5.576 1.00 90.50 86 LYS A C 1
ATOM 670 O O . LYS A 1 86 ? 12.301 -5.704 -5.596 1.00 90.50 86 LYS A O 1
ATOM 675 N N . ARG A 1 87 ? 12.702 -3.491 -5.634 1.00 91.44 87 ARG A N 1
ATOM 676 C CA . ARG A 1 87 ? 11.303 -3.081 -5.731 1.00 91.44 87 ARG A CA 1
ATOM 677 C C . ARG A 1 87 ? 10.751 -3.387 -7.119 1.00 91.44 87 ARG A C 1
ATOM 679 O O . ARG A 1 87 ? 9.651 -3.913 -7.191 1.00 91.44 87 ARG A O 1
ATOM 686 N N . ALA A 1 88 ? 11.520 -3.138 -8.181 1.00 88.69 88 ALA A N 1
ATOM 687 C CA . ALA A 1 88 ? 11.135 -3.498 -9.547 1.00 88.69 88 ALA A CA 1
ATOM 688 C C . ALA A 1 88 ? 10.915 -5.014 -9.698 1.00 88.69 88 ALA A C 1
ATOM 690 O O . ALA A 1 88 ? 9.879 -5.434 -10.204 1.00 88.69 88 ALA A O 1
ATOM 691 N N . VAL A 1 89 ? 11.832 -5.836 -9.171 1.00 90.44 89 VAL A N 1
ATOM 692 C CA . VAL A 1 89 ? 11.686 -7.302 -9.150 1.00 90.44 89 VAL A CA 1
ATOM 693 C C . VAL A 1 89 ? 10.445 -7.717 -8.371 1.00 90.44 89 VAL A C 1
ATOM 695 O O . VAL A 1 89 ? 9.641 -8.496 -8.872 1.00 90.44 89 VAL A O 1
ATOM 698 N N . TRP A 1 90 ? 10.265 -7.186 -7.160 1.00 91.56 90 TRP A N 1
ATOM 699 C CA . TRP A 1 90 ? 9.104 -7.517 -6.341 1.00 91.56 90 TRP A CA 1
ATOM 700 C C . TRP A 1 90 ? 7.790 -7.150 -7.042 1.00 91.56 90 TRP A C 1
ATOM 702 O O . TRP A 1 90 ? 6.906 -7.993 -7.109 1.00 91.56 90 TRP A O 1
ATOM 712 N N . VAL A 1 91 ? 7.688 -5.945 -7.619 1.00 91.12 91 VAL A N 1
ATOM 713 C CA . VAL A 1 91 ? 6.491 -5.485 -8.348 1.00 91.12 91 VAL A CA 1
ATOM 714 C C . VAL A 1 91 ? 6.223 -6.368 -9.568 1.00 91.12 91 VAL A C 1
ATOM 716 O O . VAL A 1 91 ? 5.086 -6.774 -9.796 1.00 91.12 91 VAL A O 1
ATOM 719 N N . GLY A 1 92 ? 7.261 -6.710 -10.336 1.00 87.69 92 GLY A N 1
ATOM 720 C CA . GLY A 1 92 ? 7.129 -7.607 -11.484 1.00 87.69 92 GLY A CA 1
ATOM 721 C C . GLY A 1 92 ? 6.639 -9.005 -11.093 1.00 87.69 92 GLY A C 1
ATOM 722 O O . GLY A 1 92 ? 5.820 -9.588 -11.797 1.00 87.69 92 GLY A O 1
ATOM 723 N N . LEU A 1 93 ? 7.090 -9.528 -9.948 1.00 87.06 93 LEU A N 1
ATOM 724 C CA . LEU A 1 93 ? 6.643 -10.821 -9.424 1.00 87.06 93 LEU A CA 1
ATOM 725 C C . LEU A 1 93 ? 5.201 -10.775 -8.904 1.00 87.06 93 LEU A C 1
ATOM 727 O O . LEU A 1 93 ? 4.433 -11.689 -9.190 1.00 87.06 93 LEU A O 1
ATOM 731 N N . THR A 1 94 ? 4.817 -9.733 -8.159 1.00 89.69 94 THR A N 1
ATOM 732 C CA . THR A 1 94 ? 3.469 -9.630 -7.574 1.00 89.69 94 THR A CA 1
ATOM 733 C C . THR A 1 94 ? 2.380 -9.362 -8.607 1.00 89.69 94 THR A C 1
ATOM 735 O O . THR A 1 94 ? 1.234 -9.746 -8.387 1.00 89.69 94 THR A O 1
ATOM 738 N N . HIS A 1 95 ? 2.718 -8.724 -9.728 1.00 88.19 95 HIS A N 1
ATOM 739 C CA . HIS A 1 95 ? 1.771 -8.373 -10.790 1.00 88.19 95 HIS A CA 1
ATOM 740 C C . HIS A 1 95 ? 1.906 -9.224 -12.059 1.00 88.19 95 HIS A C 1
ATOM 742 O O . HIS A 1 95 ? 1.320 -8.877 -13.084 1.00 88.19 95 HIS A O 1
ATOM 748 N N . ARG A 1 96 ? 2.629 -10.348 -12.000 1.00 78.00 96 ARG A N 1
ATOM 749 C CA . ARG A 1 96 ? 2.889 -11.222 -13.155 1.00 78.00 96 ARG A CA 1
ATOM 750 C C . ARG A 1 96 ? 1.616 -11.690 -13.873 1.00 78.00 96 ARG A C 1
ATOM 752 O O . ARG A 1 96 ? 1.611 -11.751 -15.099 1.00 78.00 96 ARG A O 1
ATOM 759 N N . ASP A 1 97 ? 0.557 -11.969 -13.115 1.00 77.12 97 ASP A N 1
ATOM 760 C CA . ASP A 1 97 ? -0.680 -12.586 -13.621 1.00 77.12 97 ASP A CA 1
ATOM 761 C C . ASP A 1 97 ? -1.820 -11.581 -13.859 1.00 77.12 97 ASP A C 1
ATOM 763 O O . ASP A 1 97 ? -2.938 -11.960 -14.208 1.00 77.12 97 ASP A O 1
ATOM 767 N N . ARG A 1 98 ? -1.576 -10.281 -13.654 1.00 68.44 98 ARG A N 1
ATOM 768 C CA . ARG A 1 98 ? -2.597 -9.252 -13.876 1.00 68.44 98 ARG A CA 1
ATOM 769 C C . ARG A 1 98 ? -2.818 -9.104 -15.383 1.00 68.44 98 ARG A C 1
ATOM 771 O O . ARG A 1 98 ? -1.895 -8.715 -16.084 1.00 68.44 98 ARG A O 1
ATOM 778 N N . ALA A 1 99 ? -4.010 -9.399 -15.897 1.00 52.12 99 ALA A N 1
ATOM 779 C CA . ALA A 1 99 ? -4.359 -9.074 -17.285 1.00 52.12 99 ALA A CA 1
ATOM 780 C C . ALA A 1 99 ? -4.328 -7.539 -17.502 1.00 52.12 99 ALA A C 1
ATOM 782 O O . ALA A 1 99 ? -4.515 -6.807 -16.524 1.00 52.12 99 ALA A O 1
ATOM 783 N N . PRO A 1 100 ? -3.998 -7.053 -18.715 1.00 53.28 100 PRO A N 1
ATOM 784 C CA . PRO A 1 100 ? -4.023 -5.625 -19.040 1.00 53.28 100 PRO A CA 1
ATOM 785 C C . PRO A 1 100 ? -5.424 -5.017 -18.897 1.00 53.28 100 PRO A C 1
ATOM 787 O O . PRO A 1 100 ? -6.416 -5.748 -19.123 1.00 53.28 100 PRO A O 1
#

pLDDT: mean 88.87, std 8.1, range [52.12, 96.81]

Foldseek 3Di:
DDLLVQLVVCVVPDPSVVSCVVSVHDSVNSVVVVVCVVVVVVVVVLLVVLLVQLVVVCVVPVPDDLVRSQCVSQVPDDPVSRDDSVSSVVSNVVCVPPDD

Radius of gyration: 18.75 Å; chains: 1; bounding box: 43×25×48 Å

Sequence (100 aa):
MTASKFVADHSDTYQVKRLCEIVELERSSYYAWKSAEPARAARTEADAQRADRIRAIHAQDNTSGAPRITAELNDSVAADEKVNHKRAVWVGLTHRDRAP

Secondary structure (DSSP, 8-state):
--HHHHHHHHTTTS-HHHHHHHTT--HHHHHHHHHTHHHHHHHHHHHHHHHHHHHHHHHH-TT--HHHHHHHHHHTS-TTT---HHHHHHHHHHTTT---

Organism: NCBI:txid1435356